Protein AF-A0A4Y2HU38-F1 (afdb_monomer_lite)

Radius of gyration: 14.77 Å; chains: 1; bounding box: 33×28×28 Å

Organism: Araneus ventricosus (NCBI:txid182803)

Secondary structure (DSSP, 8-state):
-TTSPSSPTTSBTSSSB---------TT--------TT-S----

pLDDT: mean 87.87, std 8.86, range [66.12, 96.31]

Sequence (44 aa):
AWDAPTPRPNEAGGIFGKGIIVRNYKPGQVSNLYLPRHLPTFII

Foldseek 3Di:
DVPDDPPDLPHCVHVPNPVDDPDDDDVPDDDDDDDDPPDPDDDD

Structure (mmCIF, N/CA/C/O backbone):
data_AF-A0A4Y2HU38-F1
#
_entry.id   AF-A0A4Y2HU38-F1
#
loop_
_atom_site.group_PDB
_atom_site.id
_atom_site.type_symbol
_atom_site.label_atom_id
_atom_site.label_alt_id
_atom_site.label_comp_id
_atom_site.label_asym_id
_atom_site.label_entity_id
_atom_site.label_seq_id
_atom_site.pdbx_PDB_ins_code
_atom_site.Cartn_x
_atom_site.Cartn_y
_atom_site.Cartn_z
_atom_site.occupancy
_atom_site.B_iso_or_equiv
_atom_site.auth_seq_id
_atom_site.auth_comp_id
_atom_site.auth_asym_id
_atom_site.auth_atom_id
_atom_site.pdbx_PDB_model_num
ATOM 1 N N . ALA A 1 1 ? 14.192 -15.737 1.321 1.00 66.12 1 ALA A N 1
ATOM 2 C CA . ALA A 1 1 ? 15.646 -15.503 1.370 1.00 66.12 1 ALA A CA 1
ATOM 3 C C . ALA A 1 1 ? 15.875 -14.015 1.550 1.00 66.12 1 ALA A C 1
ATOM 5 O O . ALA A 1 1 ? 15.309 -13.238 0.786 1.00 66.12 1 ALA A O 1
ATOM 6 N N . TRP A 1 2 ? 16.627 -13.621 2.575 1.00 76.56 2 TRP A N 1
ATOM 7 C CA . TRP A 1 2 ? 16.965 -12.211 2.789 1.00 76.56 2 TRP A CA 1
ATOM 8 C C . TRP A 1 2 ? 18.001 -11.719 1.767 1.00 76.56 2 TRP A C 1
ATOM 10 O O . TRP A 1 2 ? 18.073 -10.531 1.477 1.00 76.56 2 TRP A O 1
ATOM 20 N N . ASP A 1 3 ? 18.709 -12.652 1.136 1.00 90.44 3 ASP A N 1
ATOM 21 C CA . ASP A 1 3 ? 19.834 -12.406 0.226 1.00 90.44 3 ASP A CA 1
ATOM 22 C C . ASP A 1 3 ? 19.413 -12.120 -1.225 1.00 90.44 3 ASP A C 1
ATOM 24 O O . ASP A 1 3 ? 20.254 -11.950 -2.103 1.00 90.44 3 ASP A O 1
ATOM 28 N N . ALA A 1 4 ? 18.107 -12.093 -1.509 1.00 88.94 4 ALA A N 1
ATOM 29 C CA . ALA A 1 4 ? 17.612 -11.750 -2.838 1.00 88.94 4 ALA A CA 1
ATOM 30 C C . ALA A 1 4 ? 17.906 -10.273 -3.171 1.00 88.94 4 ALA A C 1
ATOM 32 O O . ALA A 1 4 ? 17.760 -9.420 -2.287 1.00 88.94 4 ALA A O 1
ATOM 33 N N . PRO A 1 5 ? 18.260 -9.959 -4.433 1.00 89.19 5 PRO A N 1
ATOM 34 C CA . PRO A 1 5 ? 18.490 -8.584 -4.861 1.00 89.19 5 PRO A CA 1
ATOM 35 C C . PRO A 1 5 ? 17.208 -7.752 -4.752 1.00 89.19 5 PRO A C 1
ATOM 37 O O . PRO A 1 5 ? 16.098 -8.270 -4.908 1.00 89.19 5 PRO A O 1
ATOM 40 N N . THR A 1 6 ? 17.367 -6.456 -4.492 1.00 91.75 6 THR A N 1
ATOM 41 C CA . THR A 1 6 ? 16.263 -5.493 -4.466 1.00 91.75 6 THR A CA 1
ATOM 42 C C . THR A 1 6 ? 15.971 -4.949 -5.877 1.00 91.75 6 THR A C 1
ATOM 44 O O . THR A 1 6 ? 16.907 -4.741 -6.652 1.00 91.75 6 THR A O 1
ATOM 47 N N . PRO A 1 7 ? 14.696 -4.694 -6.231 1.00 93.88 7 PRO A N 1
ATOM 48 C CA . PRO A 1 7 ? 13.497 -4.994 -5.450 1.00 93.88 7 PRO A CA 1
ATOM 49 C C . PRO A 1 7 ? 13.192 -6.497 -5.437 1.00 93.88 7 PRO A C 1
ATOM 51 O O . PRO A 1 7 ? 13.140 -7.159 -6.477 1.00 93.88 7 PRO A O 1
ATOM 54 N N . ARG A 1 8 ? 12.951 -7.041 -4.243 1.00 94.56 8 ARG A N 1
ATOM 55 C CA . ARG A 1 8 ? 12.535 -8.437 -4.083 1.00 94.56 8 ARG A CA 1
ATOM 56 C C . ARG A 1 8 ? 11.154 -8.639 -4.716 1.00 94.56 8 ARG A C 1
ATOM 58 O O . ARG A 1 8 ? 10.393 -7.680 -4.837 1.00 94.56 8 ARG A O 1
ATOM 65 N N . PRO A 1 9 ? 10.754 -9.879 -5.058 1.00 93.88 9 PRO A N 1
ATOM 66 C CA . PRO A 1 9 ? 9.491 -10.142 -5.752 1.00 93.88 9 PRO A CA 1
ATOM 67 C C . PRO A 1 9 ? 8.244 -9.457 -5.165 1.00 93.88 9 PRO A C 1
ATOM 69 O O . PRO A 1 9 ? 7.382 -9.019 -5.927 1.00 93.88 9 PRO A O 1
ATOM 72 N N . ASN A 1 10 ? 8.157 -9.354 -3.834 1.00 93.81 10 ASN A N 1
ATOM 73 C CA . ASN A 1 10 ? 7.022 -8.785 -3.096 1.00 93.81 10 ASN A 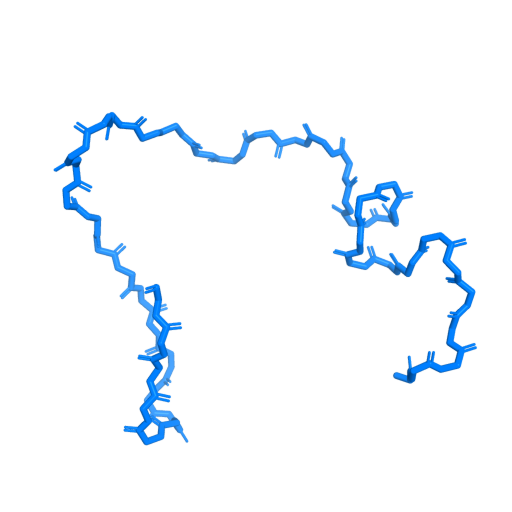CA 1
ATOM 74 C C . ASN A 1 10 ? 7.213 -7.317 -2.670 1.00 93.81 10 ASN A C 1
ATOM 76 O O . ASN A 1 10 ? 6.335 -6.761 -2.016 1.00 93.81 10 ASN A O 1
ATOM 80 N N . GLU A 1 11 ? 8.341 -6.696 -3.008 1.00 93.81 11 GLU A N 1
ATOM 81 C CA . GLU A 1 11 ? 8.592 -5.274 -2.764 1.00 93.81 11 GLU A CA 1
ATOM 82 C C . GLU A 1 11 ? 8.045 -4.417 -3.914 1.00 93.81 11 GLU A C 1
ATOM 84 O O . GLU A 1 11 ? 7.709 -4.923 -4.989 1.00 93.81 11 GLU A O 1
ATOM 89 N N . ALA A 1 12 ? 7.958 -3.101 -3.701 1.00 94.12 12 ALA A N 1
ATOM 90 C CA . ALA A 1 12 ? 7.590 -2.160 -4.756 1.00 94.12 12 ALA A CA 1
ATOM 91 C C . ALA A 1 12 ? 8.576 -2.261 -5.934 1.00 94.12 12 ALA A C 1
ATOM 93 O O . ALA A 1 12 ? 9.786 -2.159 -5.745 1.00 94.12 12 ALA A O 1
ATOM 94 N N . GLY A 1 13 ? 8.061 -2.481 -7.147 1.00 92.06 13 GLY A N 1
ATOM 95 C CA . GLY A 1 13 ? 8.878 -2.722 -8.342 1.00 92.06 13 GLY A CA 1
ATOM 96 C C . GLY A 1 13 ? 9.300 -4.182 -8.548 1.00 92.06 13 GLY A C 1
ATOM 97 O O . GLY A 1 13 ? 9.821 -4.516 -9.609 1.00 92.06 13 GLY A O 1
ATOM 98 N N . GLY A 1 14 ? 9.038 -5.067 -7.582 1.00 93.25 14 GLY A N 1
ATOM 99 C CA . GLY A 1 14 ? 9.154 -6.509 -7.765 1.00 93.25 14 GLY A CA 1
ATOM 100 C C . GLY A 1 14 ? 8.069 -7.056 -8.696 1.00 93.25 14 GLY A C 1
ATOM 101 O O . GLY A 1 14 ? 7.075 -6.392 -8.995 1.00 93.25 14 GLY A O 1
ATOM 102 N N . ILE A 1 15 ? 8.217 -8.312 -9.123 1.00 94.62 15 ILE A N 1
ATOM 103 C CA . ILE A 1 15 ? 7.281 -8.961 -10.061 1.00 94.62 15 ILE A CA 1
ATOM 104 C C . ILE A 1 15 ? 5.816 -8.955 -9.585 1.00 94.62 15 ILE A C 1
ATOM 106 O O . ILE A 1 15 ? 4.904 -8.992 -10.416 1.00 94.62 15 ILE A O 1
ATOM 110 N N . PHE A 1 16 ? 5.581 -8.880 -8.270 1.00 93.31 16 PHE A N 1
ATOM 111 C CA . PHE A 1 16 ? 4.249 -8.785 -7.671 1.00 93.31 16 PHE A CA 1
ATOM 112 C C . PHE A 1 16 ? 3.881 -7.352 -7.246 1.00 93.31 16 PHE A C 1
ATOM 114 O O . PHE A 1 16 ? 2.701 -7.005 -7.241 1.00 93.31 16 PHE A O 1
ATOM 121 N N . GLY A 1 17 ? 4.858 -6.492 -6.945 1.00 93.25 17 GLY A N 1
ATOM 122 C CA . GLY A 1 17 ? 4.655 -5.104 -6.514 1.00 93.25 17 GLY A CA 1
ATOM 123 C C . GLY A 1 17 ? 4.463 -4.11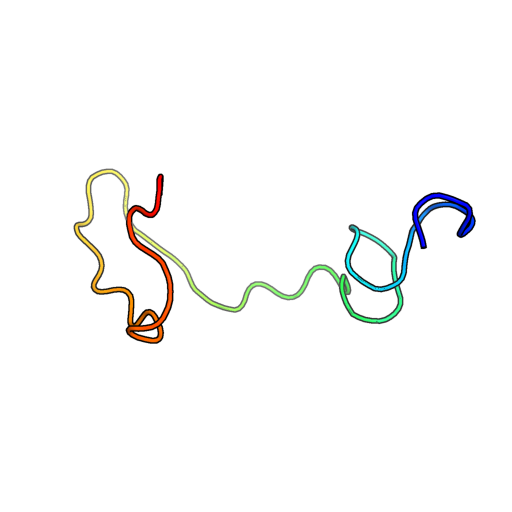7 -7.667 1.00 93.25 17 GLY A C 1
ATOM 124 O O . GLY A 1 17 ? 5.206 -3.144 -7.780 1.00 93.25 17 GLY A O 1
ATOM 125 N N . LYS A 1 18 ? 3.450 -4.342 -8.513 1.00 95.00 18 LYS A N 1
ATOM 126 C CA . LYS A 1 18 ? 3.209 -3.589 -9.765 1.00 95.00 18 LYS A CA 1
ATOM 127 C C . LYS A 1 18 ? 2.573 -2.198 -9.594 1.00 95.00 18 LYS A C 1
ATOM 129 O O . LYS A 1 18 ? 2.127 -1.612 -10.573 1.00 95.00 18 LYS A O 1
ATOM 134 N N . GLY A 1 19 ? 2.451 -1.690 -8.366 1.00 94.25 19 GLY A N 1
ATOM 135 C CA . GLY A 1 19 ? 1.786 -0.406 -8.092 1.00 94.25 19 GLY A CA 1
ATOM 136 C C . GLY A 1 19 ? 0.266 -0.411 -8.312 1.00 94.25 19 GLY A C 1
ATOM 137 O O . GLY A 1 19 ? -0.348 0.646 -8.420 1.00 94.25 19 GLY A O 1
ATOM 138 N N . ILE A 1 20 ? -0.354 -1.592 -8.385 1.00 95.81 20 ILE A N 1
ATOM 139 C CA . ILE A 1 20 ? -1.801 -1.732 -8.565 1.00 95.81 20 ILE A CA 1
ATOM 140 C C . ILE A 1 2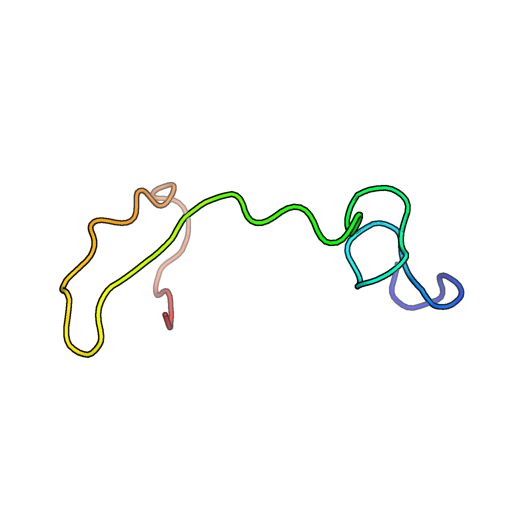0 ? -2.494 -1.488 -7.222 1.00 95.81 20 ILE A C 1
ATOM 142 O O . ILE A 1 20 ? -2.260 -2.210 -6.252 1.00 95.81 20 ILE A O 1
ATOM 146 N N . ILE A 1 21 ? -3.381 -0.494 -7.175 1.00 95.06 21 ILE A N 1
ATOM 147 C CA . ILE A 1 21 ? -4.213 -0.227 -6.000 1.00 95.06 21 IL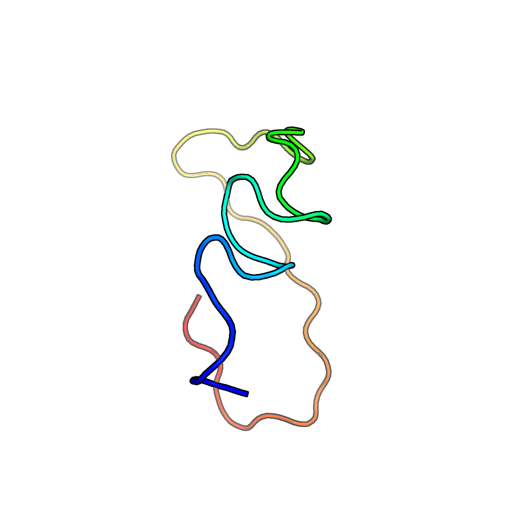E A CA 1
ATOM 148 C C . ILE A 1 21 ? -5.347 -1.252 -5.972 1.00 95.06 21 ILE A C 1
ATOM 150 O O . ILE A 1 21 ? -6.246 -1.223 -6.808 1.00 95.06 21 ILE A O 1
ATOM 154 N N . VAL A 1 22 ? -5.314 -2.160 -4.997 1.00 95.75 22 VAL A N 1
ATOM 155 C CA . VAL A 1 22 ? -6.318 -3.232 -4.868 1.00 95.75 22 VAL A CA 1
ATOM 156 C C . VAL A 1 22 ? -7.538 -2.829 -4.037 1.00 95.75 22 VAL A C 1
ATOM 158 O O . VAL A 1 22 ? -8.579 -3.477 -4.120 1.00 95.75 22 VAL A O 1
ATOM 161 N N . ARG A 1 23 ? -7.431 -1.776 -3.215 1.00 94.12 23 ARG A N 1
ATOM 162 C CA . ARG A 1 23 ? -8.528 -1.291 -2.367 1.00 94.12 23 ARG A CA 1
ATOM 163 C C . ARG A 1 23 ? -8.311 0.159 -1.944 1.00 94.12 23 ARG A C 1
ATOM 165 O O . ARG A 1 23 ? -7.193 0.545 -1.628 1.00 94.12 23 ARG A O 1
ATOM 172 N N . ASN A 1 24 ? -9.400 0.922 -1.888 1.00 95.31 24 ASN A N 1
ATOM 173 C CA . ASN A 1 24 ? -9.433 2.274 -1.333 1.00 95.31 24 ASN A CA 1
ATOM 174 C C . ASN A 1 24 ? -10.131 2.257 0.033 1.00 95.31 24 ASN A C 1
ATOM 176 O O . ASN A 1 24 ? -11.128 1.553 0.210 1.00 95.31 24 ASN A O 1
ATOM 180 N N . TYR A 1 25 ? -9.636 3.056 0.975 1.00 93.69 25 TYR A N 1
ATOM 181 C CA . TYR A 1 25 ? -10.205 3.213 2.314 1.00 93.69 25 TYR A CA 1
ATOM 182 C C . TYR A 1 25 ? -10.411 4.694 2.622 1.00 93.69 25 TYR A C 1
ATOM 184 O O . TYR A 1 25 ? -9.634 5.536 2.172 1.00 93.69 25 TYR A O 1
ATOM 192 N N . LYS A 1 26 ? -11.450 5.018 3.396 1.00 96.31 26 LYS A N 1
ATOM 193 C CA . LYS A 1 26 ? -11.646 6.375 3.919 1.00 96.31 26 LYS A CA 1
ATOM 194 C C . LYS A 1 26 ? -10.842 6.572 5.211 1.00 96.31 26 LYS A C 1
ATOM 196 O O . LYS A 1 26 ? -10.708 5.619 5.983 1.00 96.31 26 LYS A O 1
ATOM 201 N N . PRO A 1 27 ? -10.355 7.791 5.497 1.00 95.38 27 PRO A N 1
ATOM 202 C CA . PRO A 1 27 ? -9.767 8.101 6.797 1.00 95.38 27 PRO A CA 1
ATOM 203 C C . PRO A 1 27 ? -10.722 7.730 7.943 1.00 95.38 27 PRO A C 1
ATOM 205 O O . PRO A 1 27 ? -11.905 8.062 7.893 1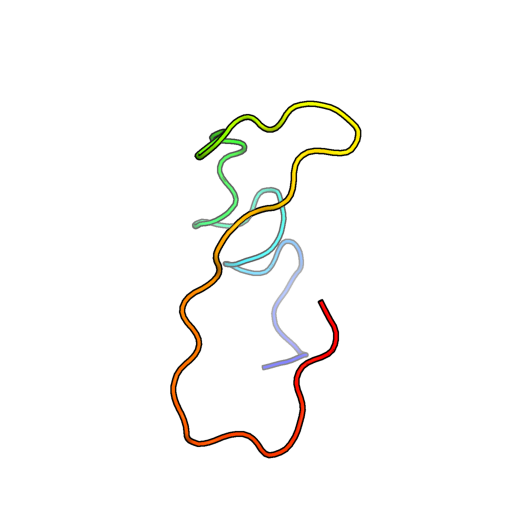.00 95.38 27 PRO A O 1
ATOM 208 N N . GLY A 1 28 ? -10.221 7.007 8.949 1.00 94.62 28 GLY A N 1
ATOM 209 C CA . GLY A 1 28 ? -11.006 6.546 10.105 1.00 94.62 28 GLY A CA 1
ATOM 210 C C . GLY A 1 28 ? -11.939 5.354 9.845 1.00 94.62 28 GLY A C 1
ATOM 211 O O . GLY A 1 28 ? -12.655 4.933 10.750 1.00 94.62 28 GLY A O 1
ATOM 212 N N . GLN A 1 29 ? -11.954 4.790 8.634 1.00 94.56 29 GLN A N 1
ATOM 213 C CA . GLN A 1 29 ? -12.794 3.638 8.314 1.00 94.56 29 GLN A CA 1
ATOM 214 C C . GLN A 1 29 ? -12.305 2.368 9.025 1.00 94.56 29 GLN A C 1
ATOM 216 O O . GLN A 1 29 ? -11.180 1.922 8.811 1.00 94.56 29 GLN A O 1
ATOM 221 N N . VAL A 1 30 ? -13.192 1.722 9.785 1.00 91.69 30 VAL A N 1
ATOM 222 C CA . VAL A 1 30 ? -12.961 0.370 10.317 1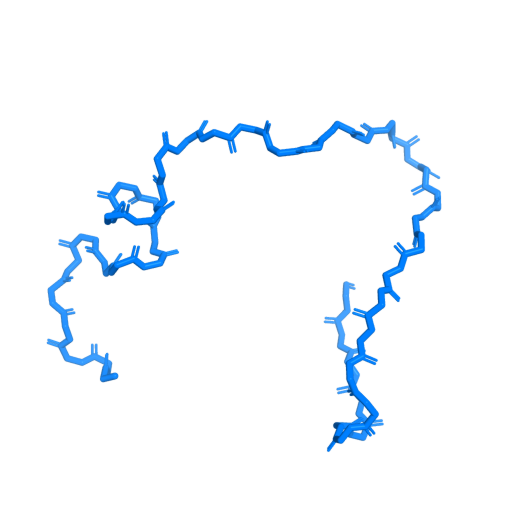.00 91.69 30 VAL A CA 1
ATOM 223 C C . VAL A 1 30 ? -13.108 -0.651 9.184 1.00 91.69 30 VAL A C 1
ATOM 225 O O . VAL A 1 30 ? -14.099 -0.634 8.450 1.00 91.69 30 VAL A O 1
ATOM 228 N N . SER A 1 31 ? -12.121 -1.537 9.021 1.00 87.75 31 SER A N 1
ATOM 229 C CA . SER A 1 31 ? -12.119 -2.579 7.987 1.00 87.75 31 SER A CA 1
ATOM 230 C C . SER A 1 31 ? -12.007 -3.972 8.596 1.00 87.75 31 SER A C 1
ATOM 232 O O . SER A 1 31 ? -11.198 -4.205 9.490 1.00 87.75 31 SER A O 1
ATOM 234 N N . ASN A 1 32 ? -12.775 -4.916 8.051 1.00 89.69 32 ASN A N 1
ATOM 235 C CA . ASN A 1 32 ? -12.665 -6.327 8.404 1.00 89.69 32 ASN A CA 1
ATOM 236 C C . ASN A 1 32 ? -11.485 -6.961 7.660 1.00 89.69 32 ASN A C 1
ATOM 238 O O . ASN A 1 32 ? -11.385 -6.851 6.433 1.00 89.69 32 ASN A O 1
ATOM 242 N N . LEU A 1 33 ? -10.628 -7.655 8.406 1.00 85.69 33 LEU A N 1
ATOM 243 C CA . LEU A 1 33 ? -9.503 -8.426 7.891 1.00 85.69 33 LEU A CA 1
ATOM 244 C C . LEU A 1 33 ? -9.698 -9.899 8.248 1.00 85.69 33 LEU A C 1
ATOM 246 O O . LEU A 1 33 ? -9.980 -10.235 9.396 1.00 85.69 33 LEU A O 1
ATOM 250 N N . TYR A 1 34 ? -9.553 -10.779 7.260 1.00 86.38 34 TYR A N 1
ATOM 251 C CA . TYR A 1 34 ? -9.590 -12.218 7.485 1.00 86.38 34 TYR A CA 1
ATOM 252 C C . TYR A 1 34 ? -8.164 -12.743 7.624 1.00 86.38 34 TYR A C 1
ATOM 254 O O . TYR A 1 34 ? -7.382 -12.662 6.677 1.00 86.38 34 TYR A O 1
ATOM 262 N N . LEU A 1 35 ? -7.835 -13.268 8.805 1.00 82.31 35 LEU A N 1
ATOM 263 C CA . LEU A 1 35 ? -6.524 -13.834 9.104 1.00 82.31 35 LEU A CA 1
ATOM 264 C C . LEU A 1 35 ? -6.647 -15.328 9.437 1.00 82.31 35 LEU A C 1
ATOM 266 O O . LEU A 1 35 ? -7.539 -15.719 10.195 1.00 82.31 35 LEU A O 1
ATOM 270 N N . PRO A 1 36 ? -5.762 -16.183 8.901 1.00 80.94 36 PRO A N 1
ATOM 271 C CA . PRO A 1 36 ? -5.720 -17.596 9.259 1.00 80.94 36 PRO A CA 1
ATOM 272 C C . PRO A 1 36 ? -5.340 -17.804 10.737 1.00 80.94 36 PRO A C 1
ATOM 274 O O . PRO A 1 36 ? -4.392 -17.212 11.253 1.00 80.94 36 PRO A O 1
ATOM 277 N N . ARG A 1 37 ? -6.064 -18.719 11.396 1.00 76.38 37 ARG A N 1
ATOM 278 C CA . ARG A 1 37 ? -6.099 -18.967 12.857 1.00 76.38 37 ARG A CA 1
ATOM 279 C C . ARG A 1 37 ? -4.760 -19.349 13.516 1.00 76.38 37 ARG A C 1
ATOM 281 O O . ARG A 1 37 ? -4.656 -19.345 14.732 1.00 76.38 37 ARG A O 1
ATOM 288 N N . HIS A 1 38 ? -3.746 -19.694 12.736 1.00 76.19 38 HIS A N 1
ATOM 289 C CA . HIS A 1 38 ? -2.499 -20.302 13.204 1.00 76.19 38 HIS A CA 1
ATOM 290 C C . HIS A 1 38 ? -1.489 -19.381 13.923 1.00 76.19 38 HIS A C 1
ATOM 292 O O . HIS A 1 38 ? -0.453 -19.881 14.351 1.00 76.19 38 HIS A O 1
ATOM 298 N N . LEU A 1 39 ? -1.745 -18.075 14.077 1.00 67.69 39 LEU A N 1
ATOM 299 C CA . LEU A 1 39 ? -0.797 -17.157 14.728 1.00 67.69 39 LEU A CA 1
ATOM 300 C C . LEU A 1 39 ? -1.397 -16.549 16.008 1.00 67.69 39 LEU A C 1
ATOM 302 O O . LEU A 1 39 ? -2.567 -16.164 15.995 1.00 67.69 39 LEU A O 1
ATOM 306 N N . PRO A 1 40 ? -0.619 -16.469 17.107 1.00 71.25 40 PRO A N 1
ATOM 307 C CA . PRO A 1 40 ? -1.141 -16.115 18.429 1.00 71.25 40 PRO A CA 1
ATOM 308 C C . PRO A 1 40 ? -1.565 -14.644 18.540 1.00 71.25 40 PRO A C 1
ATOM 310 O O . PRO A 1 40 ? -2.547 -14.350 19.213 1.00 71.25 40 PRO A O 1
ATOM 313 N N . THR A 1 41 ? -0.871 -13.737 17.846 1.00 77.69 41 THR A N 1
ATOM 314 C CA . THR A 1 41 ? -1.165 -12.298 17.834 1.00 77.69 41 THR A CA 1
ATOM 315 C C . THR A 1 41 ? -0.759 -11.710 16.489 1.00 77.69 41 THR A C 1
ATOM 317 O O . THR A 1 41 ? 0.325 -12.004 15.986 1.00 77.69 41 THR A O 1
ATOM 320 N N . PHE A 1 42 ? -1.604 -10.844 15.934 1.00 77.00 42 PHE A N 1
ATOM 321 C CA . PHE A 1 42 ? -1.277 -10.014 14.779 1.00 77.00 42 PHE A CA 1
ATOM 322 C C . PHE A 1 42 ? -1.303 -8.546 15.196 1.00 77.00 42 PHE A C 1
ATOM 324 O O . PHE A 1 42 ? -2.231 -8.118 15.879 1.00 77.00 42 PHE A O 1
ATOM 331 N N . ILE A 1 43 ? -0.291 -7.788 14.780 1.00 72.50 43 ILE A N 1
ATOM 332 C CA . ILE A 1 43 ? -0.277 -6.327 14.876 1.00 72.50 43 ILE A CA 1
ATOM 333 C C . ILE A 1 43 ? -0.640 -5.819 13.479 1.00 72.50 43 ILE A C 1
ATOM 335 O O . ILE A 1 43 ? 0.027 -6.190 12.511 1.00 72.50 43 ILE A O 1
ATOM 339 N N . ILE A 1 44 ? -1.730 -5.057 13.384 1.00 69.81 44 ILE A N 1
ATOM 340 C CA . ILE A 1 44 ? -2.282 -4.486 12.145 1.00 69.81 44 ILE A CA 1
ATOM 341 C C . ILE A 1 44 ? -2.205 -2.967 12.163 1.00 69.81 44 ILE A C 1
ATOM 343 O O . ILE A 1 44 ? -2.285 -2.396 13.274 1.00 69.81 44 ILE A O 1
#